Protein AF-A0A954XGY2-F1 (afdb_monomer)

Secondary structure (DSSP, 8-state):
--HHHHHHHHHHHHHHHHHSTTHHHHHHHHHHHHHHHHHHHTT-SPEETTEEEEE-SSSS-EEEEEEETTEEE-

Sequence (74 aa):
MSTDAERDIDEGITFYNSTGHDVGSYFYRSILVDLQSLTLFSGIHPKRFGFHCMPAKRFPFAIYYAVSNDIVYV

Radius of gyration: 12.7 Å; Cα contacts (8 Å, |Δi|>4): 82; chains: 1; bounding box: 30×20×35 Å

Structure (mmCIF, N/CA/C/O backbone):
data_AF-A0A954XGY2-F1
#
_entry.id   AF-A0A954XGY2-F1
#
loop_
_atom_site.group_PDB
_atom_site.id
_atom_site.type_symbol
_atom_site.label_atom_id
_atom_site.label_alt_id
_atom_site.label_comp_id
_atom_site.label_asym_id
_atom_site.label_entity_id
_atom_site.label_seq_id
_atom_site.pdbx_PDB_ins_code
_atom_site.Cartn_x
_atom_site.Cartn_y
_atom_site.Cartn_z
_atom_site.occupancy
_atom_site.B_iso_or_equiv
_atom_site.auth_seq_id
_atom_site.auth_comp_id
_atom_site.auth_asym_id
_atom_site.auth_atom_id
_atom_site.pdbx_PDB_model_num
ATOM 1 N N . MET A 1 1 ? -3.044 7.483 4.517 1.00 90.12 1 MET A N 1
ATOM 2 C CA . MET A 1 1 ? -1.693 7.153 4.061 1.00 90.12 1 MET A CA 1
ATOM 3 C C . MET A 1 1 ? -0.729 7.833 4.999 1.00 90.12 1 MET A C 1
ATOM 5 O O . MET A 1 1 ? -0.806 9.044 5.173 1.00 90.12 1 MET A O 1
ATOM 9 N N . SER A 1 2 ? 0.063 7.032 5.702 1.00 96.94 2 SER A N 1
ATOM 10 C CA . SER A 1 2 ? 1.236 7.490 6.435 1.00 96.94 2 SER A CA 1
ATOM 11 C C . SER A 1 2 ? 2.368 7.810 5.457 1.00 96.94 2 SER A C 1
ATOM 13 O O . SER A 1 2 ? 2.407 7.277 4.349 1.00 96.94 2 SER A O 1
ATOM 15 N N . THR A 1 3 ? 3.314 8.648 5.879 1.00 98.00 3 THR A N 1
ATOM 16 C CA . THR A 1 3 ? 4.495 8.991 5.069 1.00 98.00 3 THR A CA 1
ATOM 17 C C . THR A 1 3 ? 5.354 7.769 4.747 1.00 98.00 3 THR A C 1
ATOM 19 O O . THR A 1 3 ? 5.967 7.709 3.687 1.00 98.00 3 THR A O 1
ATOM 22 N N . ASP A 1 4 ? 5.391 6.782 5.647 1.00 97.62 4 ASP A N 1
ATOM 23 C CA . ASP A 1 4 ? 6.098 5.523 5.409 1.00 97.62 4 ASP A CA 1
ATOM 24 C C . ASP A 1 4 ? 5.407 4.695 4.324 1.00 97.62 4 ASP A C 1
ATOM 26 O O . ASP A 1 4 ? 6.073 4.246 3.398 1.00 97.62 4 ASP A O 1
ATOM 30 N N . ALA A 1 5 ? 4.076 4.577 4.363 1.00 97.50 5 ALA A N 1
ATOM 31 C CA . ALA A 1 5 ? 3.333 3.855 3.333 1.00 97.50 5 ALA A CA 1
ATOM 32 C C . ALA A 1 5 ? 3.424 4.531 1.951 1.00 97.50 5 ALA A C 1
ATOM 34 O O . ALA A 1 5 ? 3.452 3.842 0.933 1.00 97.50 5 ALA A O 1
ATOM 35 N N . GLU A 1 6 ? 3.464 5.867 1.889 1.00 97.94 6 GLU A N 1
ATOM 36 C CA . GLU A 1 6 ? 3.686 6.602 0.632 1.00 97.94 6 GLU A CA 1
ATOM 37 C C . GLU A 1 6 ? 5.074 6.302 0.063 1.00 97.94 6 GLU A C 1
ATOM 39 O O . GLU A 1 6 ? 5.202 5.942 -1.107 1.00 97.94 6 GLU A O 1
ATOM 44 N N . ARG A 1 7 ? 6.099 6.347 0.920 1.00 98.50 7 ARG A N 1
ATOM 45 C CA . ARG A 1 7 ? 7.469 6.003 0.542 1.00 98.50 7 ARG A CA 1
ATOM 46 C C . ARG A 1 7 ? 7.601 4.550 0.080 1.00 98.50 7 ARG A C 1
ATOM 48 O O . ARG A 1 7 ? 8.253 4.316 -0.931 1.00 98.50 7 ARG A O 1
ATOM 55 N N . ASP A 1 8 ? 6.955 3.596 0.750 1.00 98.12 8 ASP A N 1
ATO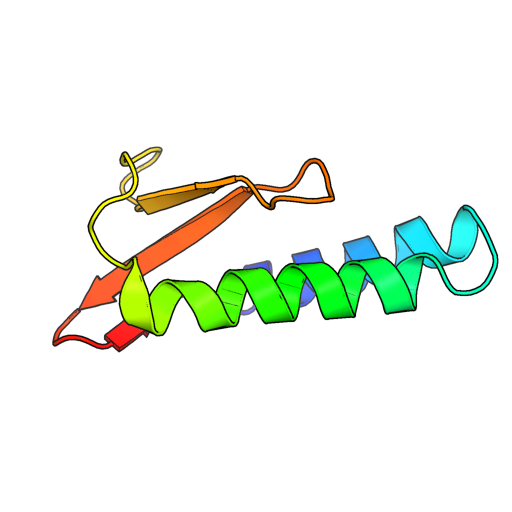M 56 C CA . ASP A 1 8 ? 6.959 2.182 0.343 1.00 98.12 8 ASP A CA 1
ATOM 57 C C . ASP A 1 8 ? 6.392 1.997 -1.077 1.00 98.12 8 ASP A C 1
ATOM 59 O O . ASP A 1 8 ? 6.880 1.173 -1.858 1.00 98.12 8 ASP A O 1
ATOM 63 N N . ILE A 1 9 ? 5.365 2.778 -1.438 1.00 98.00 9 ILE A N 1
ATOM 64 C CA . ILE A 1 9 ? 4.803 2.777 -2.792 1.00 98.00 9 ILE A CA 1
ATOM 65 C C . ILE A 1 9 ? 5.795 3.386 -3.788 1.00 98.00 9 ILE A C 1
ATOM 67 O O . ILE A 1 9 ?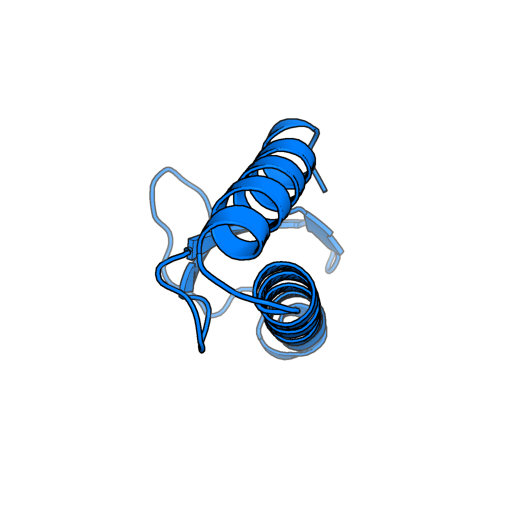 6.029 2.780 -4.835 1.00 98.00 9 ILE A O 1
ATOM 71 N N . ASP A 1 10 ? 6.392 4.537 -3.482 1.00 98.19 10 ASP A N 1
ATOM 72 C CA . ASP A 1 10 ? 7.356 5.204 -4.369 1.00 98.19 10 ASP A CA 1
ATOM 73 C C . ASP A 1 10 ? 8.608 4.345 -4.617 1.00 98.19 10 ASP A C 1
ATOM 75 O O . ASP A 1 10 ? 9.075 4.206 -5.757 1.00 98.19 10 ASP A O 1
ATOM 79 N N . GLU A 1 11 ? 9.125 3.706 -3.566 1.00 98.25 11 GLU A N 1
ATOM 80 C CA . GLU A 1 11 ? 10.229 2.749 -3.646 1.00 98.25 11 GLU A CA 1
ATOM 81 C C . GLU A 1 11 ? 9.832 1.522 -4.475 1.00 98.25 11 GLU A C 1
ATOM 83 O O . GLU A 1 11 ? 10.592 1.099 -5.349 1.00 98.25 11 GLU A O 1
ATOM 88 N N . GLY A 1 1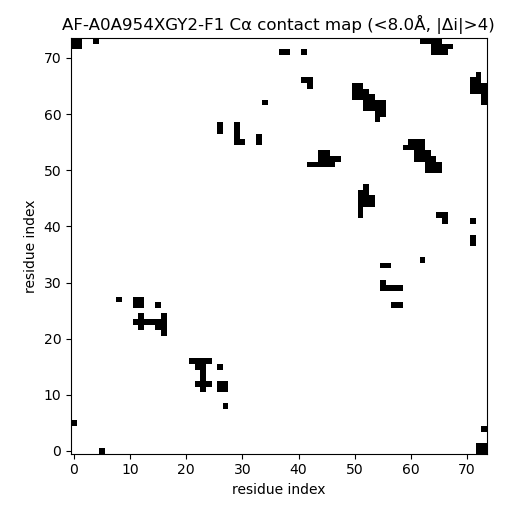2 ? 8.618 0.995 -4.284 1.00 97.88 12 GLY A N 1
ATOM 89 C CA . GLY A 1 12 ? 8.080 -0.104 -5.086 1.00 97.88 12 GLY A CA 1
ATOM 90 C C . GLY A 1 12 ? 7.952 0.248 -6.571 1.00 97.88 12 GLY A C 1
ATOM 91 O O . GLY A 1 12 ? 8.395 -0.520 -7.427 1.00 97.88 12 GLY A O 1
ATOM 92 N N . ILE A 1 13 ? 7.416 1.427 -6.902 1.00 98.06 13 ILE A N 1
ATOM 93 C CA . ILE A 1 13 ? 7.327 1.927 -8.285 1.00 98.06 13 ILE A CA 1
ATOM 94 C C . ILE A 1 13 ? 8.721 2.003 -8.905 1.00 98.06 13 ILE A C 1
ATOM 96 O O . ILE A 1 13 ? 8.936 1.498 -10.010 1.00 98.06 13 ILE A O 1
ATOM 100 N N . THR A 1 14 ? 9.667 2.611 -8.187 1.00 97.69 14 THR A N 1
ATOM 101 C CA . THR A 1 14 ? 11.053 2.779 -8.640 1.00 97.69 14 THR A CA 1
ATOM 102 C C . THR A 1 14 ? 11.718 1.428 -8.884 1.00 97.69 14 THR A C 1
ATOM 104 O O . THR A 1 14 ? 12.289 1.204 -9.955 1.00 97.69 14 THR A O 1
ATOM 107 N N . PHE A 1 15 ? 11.588 0.500 -7.933 1.00 97.62 15 PHE A N 1
ATOM 108 C CA . PHE A 1 15 ? 12.114 -0.853 -8.049 1.00 97.62 15 PHE A CA 1
ATOM 109 C C . PHE A 1 15 ? 11.535 -1.564 -9.273 1.00 97.62 15 PHE A C 1
ATOM 111 O O . PHE A 1 15 ? 12.287 -2.016 -10.135 1.00 97.62 15 PHE A O 1
ATOM 118 N N . TYR A 1 16 ? 10.211 -1.620 -9.412 1.00 97.56 16 TYR A N 1
ATOM 119 C CA . TYR A 1 16 ? 9.589 -2.362 -10.506 1.00 97.56 16 TYR A CA 1
ATOM 120 C C . TYR A 1 16 ? 9.847 -1.734 -11.879 1.00 97.56 16 TYR A C 1
ATOM 122 O O . TYR A 1 16 ? 10.063 -2.477 -12.836 1.00 97.56 16 TYR A O 1
ATOM 130 N N . ASN A 1 17 ? 9.952 -0.408 -11.988 1.00 96.69 17 ASN A N 1
ATOM 131 C CA . ASN A 1 17 ? 10.374 0.245 -13.234 1.00 96.69 17 ASN A CA 1
ATOM 132 C C . ASN A 1 17 ? 11.786 -0.169 -13.682 1.00 96.69 17 ASN A C 1
ATOM 134 O O . ASN A 1 17 ? 12.064 -0.179 -14.879 1.00 96.69 17 ASN A O 1
ATOM 138 N N . SER A 1 18 ? 12.663 -0.558 -12.750 1.00 95.81 18 SER A N 1
ATOM 139 C CA . SER A 1 18 ? 13.989 -1.092 -13.089 1.00 95.81 18 SER A CA 1
ATOM 140 C C . SER A 1 18 ? 13.956 -2.538 -13.610 1.00 95.81 18 SER A C 1
ATOM 142 O O . SER A 1 18 ? 14.912 -2.985 -14.240 1.00 95.81 18 SER A O 1
ATOM 144 N N . THR A 1 19 ? 12.857 -3.270 -13.383 1.00 92.62 19 THR A N 1
ATOM 145 C CA . THR A 1 19 ? 12.722 -4.693 -13.759 1.00 92.62 19 THR A CA 1
ATOM 146 C C . THR A 1 19 ? 12.103 -4.917 -15.139 1.00 92.62 19 THR A C 1
ATOM 148 O O . THR A 1 19 ? 12.226 -6.006 -15.698 1.00 92.62 19 THR A O 1
ATOM 151 N N . GLY A 1 20 ? 11.447 -3.905 -15.708 1.00 91.06 20 GLY A N 1
ATOM 152 C CA . GLY A 1 20 ? 10.824 -3.989 -17.024 1.00 91.06 20 GLY A CA 1
ATOM 153 C C . GLY A 1 20 ? 9.985 -2.759 -17.354 1.00 91.06 20 GLY A C 1
ATOM 154 O O . GLY A 1 20 ? 9.589 -1.997 -16.471 1.00 91.06 20 GLY A O 1
ATOM 155 N N . HIS A 1 21 ? 9.691 -2.582 -18.642 1.00 90.62 21 HIS A N 1
ATOM 156 C CA . HIS A 1 21 ? 8.839 -1.490 -19.105 1.00 90.62 21 HIS A CA 1
ATOM 157 C C . HIS A 1 21 ? 7.438 -1.595 -18.480 1.00 90.62 21 HIS A C 1
ATOM 159 O O . HIS A 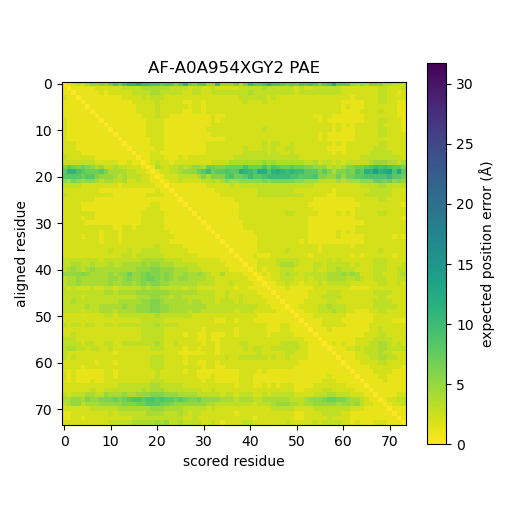1 21 ? 6.850 -2.675 -18.456 1.00 90.62 21 HIS A O 1
ATOM 165 N N . ASP A 1 22 ? 6.929 -0.479 -17.953 1.00 92.88 22 ASP A N 1
ATOM 166 C CA . ASP A 1 22 ? 5.605 -0.324 -17.329 1.00 92.88 22 ASP A CA 1
ATOM 167 C C . ASP A 1 22 ? 5.294 -1.173 -16.083 1.00 92.88 22 ASP A C 1
ATOM 169 O O . ASP A 1 22 ? 4.191 -1.078 -15.533 1.00 92.88 22 ASP A O 1
ATOM 173 N N . VAL A 1 23 ? 6.244 -1.958 -15.563 1.00 97.56 23 VAL A N 1
ATOM 174 C CA . VAL A 1 23 ? 5.982 -2.817 -14.395 1.00 97.56 23 VAL A CA 1
ATOM 175 C C . VAL A 1 23 ? 5.701 -1.981 -13.141 1.00 97.56 23 VAL A C 1
ATOM 177 O O . VAL A 1 23 ? 4.805 -2.334 -12.376 1.00 97.56 23 VAL A O 1
ATOM 180 N N . GLY A 1 24 ? 6.374 -0.839 -12.947 1.00 98.00 24 GLY A N 1
ATOM 181 C CA . GLY A 1 24 ? 6.090 0.060 -11.819 1.00 98.00 24 GLY A CA 1
ATOM 182 C C . GLY A 1 24 ? 4.705 0.703 -11.907 1.00 98.00 24 GLY A C 1
ATOM 183 O O . GLY A 1 24 ? 3.980 0.761 -10.914 1.00 98.00 24 GLY A O 1
ATOM 184 N N . SER A 1 25 ? 4.272 1.083 -13.111 1.00 97.75 25 SER A N 1
ATOM 185 C CA . SER A 1 25 ? 2.900 1.550 -13.356 1.00 97.75 25 SER A CA 1
ATOM 186 C C . SER A 1 25 ? 1.864 0.463 -13.048 1.00 97.75 25 SER A C 1
ATOM 188 O O . SER A 1 25 ? 0.814 0.744 -12.461 1.00 97.75 25 SER A O 1
ATOM 190 N N . TYR A 1 26 ? 2.146 -0.789 -13.420 1.00 98.00 26 TYR A N 1
ATOM 191 C CA . TYR A 1 26 ? 1.277 -1.928 -13.119 1.00 98.00 26 TYR A CA 1
ATOM 192 C C . TYR A 1 26 ? 1.235 -2.256 -11.617 1.00 98.00 26 TYR A C 1
ATOM 194 O O . TYR A 1 26 ? 0.156 -2.537 -11.081 1.00 98.00 26 TYR A O 1
ATOM 202 N N . PHE A 1 27 ? 2.375 -2.154 -10.929 1.00 98.31 27 PHE A N 1
ATOM 203 C CA . PHE A 1 27 ? 2.478 -2.243 -9.473 1.00 98.31 27 PHE A CA 1
ATOM 204 C C . PHE A 1 27 ? 1.586 -1.217 -8.785 1.00 98.31 27 PHE A C 1
ATOM 206 O O . PHE A 1 27 ? 0.676 -1.602 -8.049 1.00 98.31 27 PHE A O 1
ATOM 213 N N . TYR A 1 28 ? 1.766 0.066 -9.101 1.00 98.25 28 TYR A N 1
ATOM 214 C CA . TYR A 1 28 ? 0.999 1.147 -8.487 1.00 98.25 28 TYR A CA 1
ATOM 215 C C . TYR A 1 28 ? -0.511 0.953 -8.655 1.00 98.25 28 TYR A C 1
ATOM 217 O O . TYR A 1 28 ? -1.269 1.009 -7.686 1.00 98.25 28 TYR A O 1
ATOM 225 N N . ARG A 1 29 ? -0.956 0.641 -9.880 1.00 98.44 29 ARG A N 1
ATOM 226 C CA . ARG A 1 29 ? -2.376 0.381 -10.162 1.00 98.44 29 ARG A CA 1
ATOM 227 C C . ARG A 1 29 ? -2.912 -0.815 -9.378 1.00 98.44 29 ARG A C 1
ATOM 229 O O . ARG A 1 29 ? -4.051 -0.770 -8.924 1.00 98.44 29 ARG A O 1
ATOM 236 N N . SER A 1 30 ? -2.110 -1.865 -9.212 1.00 98.25 30 SER A N 1
ATOM 237 C CA . SER A 1 30 ? -2.511 -3.049 -8.444 1.00 98.25 30 SER A CA 1
ATOM 238 C C . SER A 1 30 ? -2.664 -2.733 -6.955 1.00 98.25 30 SER A C 1
ATOM 240 O O . SER A 1 30 ? -3.676 -3.109 -6.367 1.00 98.25 30 SER A O 1
ATOM 242 N N . ILE A 1 31 ? -1.725 -1.983 -6.366 1.00 98.25 31 ILE A N 1
ATOM 243 C CA . ILE A 1 31 ? -1.822 -1.533 -4.969 1.00 98.25 31 ILE A CA 1
ATOM 244 C C . ILE A 1 31 ? -3.029 -0.611 -4.773 1.00 98.25 31 ILE A C 1
ATOM 246 O O . ILE A 1 31 ? -3.765 -0.779 -3.805 1.00 98.25 31 ILE A O 1
ATOM 250 N N . LEU A 1 32 ? -3.301 0.305 -5.708 1.00 97.94 32 LEU A N 1
ATOM 251 C CA . LEU A 1 32 ? -4.460 1.195 -5.621 1.00 97.94 32 LEU A CA 1
ATOM 252 C C . LEU A 1 32 ? -5.792 0.427 -5.624 1.00 97.94 32 LEU A C 1
ATOM 254 O O . LEU A 1 32 ? -6.683 0.746 -4.840 1.00 97.94 32 LEU A O 1
ATOM 258 N N . VAL A 1 33 ? -5.923 -0.604 -6.466 1.00 98.06 33 VAL A N 1
ATOM 259 C CA . VAL A 1 33 ? -7.107 -1.482 -6.482 1.00 98.06 33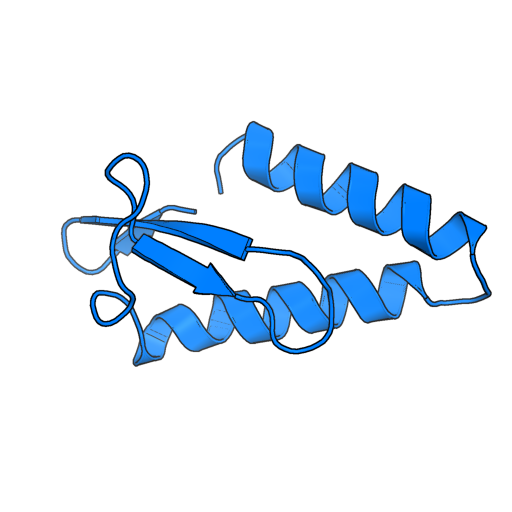 VAL A CA 1
ATOM 260 C C . VAL A 1 33 ? -7.269 -2.215 -5.149 1.00 98.06 33 VAL A C 1
ATOM 262 O O . VAL A 1 33 ? -8.383 -2.336 -4.635 1.00 98.06 33 VAL A O 1
ATOM 265 N N . ASP A 1 34 ? -6.170 -2.686 -4.563 1.00 97.62 34 ASP A N 1
ATOM 266 C CA . ASP A 1 34 ? -6.206 -3.340 -3.258 1.00 97.62 34 ASP A CA 1
ATOM 267 C C . ASP A 1 34 ? -6.592 -2.347 -2.146 1.00 97.62 34 ASP A C 1
ATOM 269 O O . ASP A 1 34 ? -7.498 -2.644 -1.366 1.00 97.62 34 ASP A O 1
ATOM 273 N N . LEU A 1 35 ? -6.037 -1.130 -2.132 1.00 97.06 35 LEU A N 1
ATOM 274 C CA . LEU A 1 35 ? -6.432 -0.059 -1.204 1.00 97.06 35 LEU A CA 1
ATOM 275 C C . LEU A 1 35 ? -7.924 0.284 -1.313 1.00 97.06 35 LEU A C 1
ATOM 277 O O . LEU A 1 35 ? -8.608 0.386 -0.296 1.00 97.06 35 LEU A O 1
ATOM 281 N N . GLN A 1 36 ? -8.457 0.401 -2.532 1.00 96.81 36 GLN A N 1
ATOM 282 C CA . GLN A 1 36 ? -9.886 0.645 -2.753 1.00 96.81 36 GLN A CA 1
ATOM 283 C C . GLN A 1 36 ? -10.756 -0.476 -2.175 1.00 96.81 36 GLN A C 1
ATOM 285 O O . GLN A 1 36 ? -11.836 -0.205 -1.650 1.00 96.81 36 GLN A O 1
ATOM 290 N N . SER A 1 37 ? -10.288 -1.726 -2.202 1.00 96.12 37 SER A N 1
ATOM 291 C CA . SER A 1 37 ? -11.043 -2.854 -1.649 1.00 96.12 37 SER A CA 1
ATOM 292 C C . SER A 1 37 ? -11.220 -2.792 -0.123 1.00 96.12 37 SER A C 1
ATOM 294 O O . SER A 1 37 ? -12.177 -3.366 0.399 1.00 96.12 37 SER A O 1
ATOM 296 N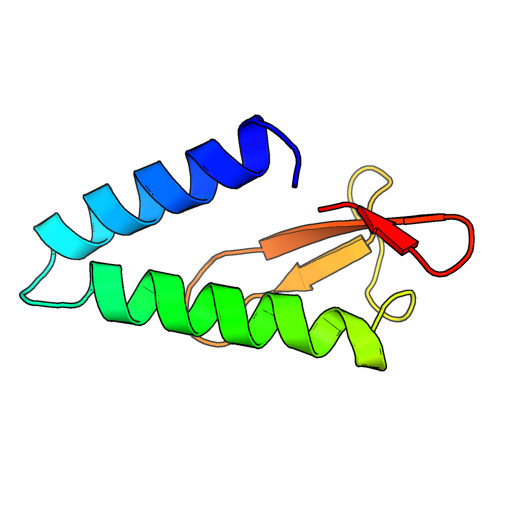 N . LEU A 1 38 ? -10.388 -2.025 0.597 1.00 95.94 38 LEU A N 1
ATOM 297 C CA . LEU A 1 38 ? -10.548 -1.801 2.042 1.00 95.94 38 LEU A CA 1
ATOM 298 C C . LEU A 1 38 ? -11.832 -1.040 2.391 1.00 95.94 38 LEU A C 1
ATOM 300 O O . LEU A 1 38 ? -12.305 -1.142 3.518 1.00 95.94 38 LEU A O 1
ATOM 304 N N . THR A 1 39 ? -12.447 -0.340 1.436 1.00 93.62 39 THR A N 1
ATOM 305 C CA . THR A 1 39 ? -13.775 0.264 1.645 1.00 93.62 39 THR A CA 1
ATOM 306 C C . THR A 1 39 ? -14.857 -0.782 1.931 1.00 93.62 39 THR A C 1
ATOM 308 O O . THR A 1 39 ? -15.818 -0.487 2.632 1.00 93.62 39 THR A O 1
ATOM 311 N N . LEU A 1 40 ? -14.684 -2.012 1.432 1.00 93.62 40 LEU A N 1
ATOM 312 C CA . LEU A 1 40 ? -15.620 -3.127 1.606 1.00 93.62 40 LEU A CA 1
ATOM 313 C C . LEU A 1 40 ? -15.135 -4.141 2.647 1.00 93.62 40 LEU A C 1
ATOM 315 O O . LEU A 1 40 ? -15.944 -4.759 3.332 1.00 93.62 40 LEU A O 1
ATOM 319 N N . PHE A 1 41 ? -13.816 -4.329 2.748 1.00 93.62 41 PHE A N 1
ATOM 320 C CA . PHE A 1 41 ? -13.198 -5.402 3.532 1.00 93.62 41 PHE A CA 1
ATOM 321 C C . PHE A 1 41 ? -12.300 -4.884 4.668 1.00 93.62 41 PHE A C 1
ATOM 323 O O . PHE A 1 41 ? -11.409 -5.592 5.141 1.00 93.62 41 PHE A O 1
ATOM 330 N N . SER A 1 42 ? -12.473 -3.642 5.126 1.00 93.06 42 SER A N 1
ATOM 331 C CA . SER A 1 42 ? -11.762 -3.177 6.321 1.00 93.06 42 SER A CA 1
ATOM 332 C C . SER A 1 42 ? -12.218 -3.945 7.572 1.00 93.06 42 SER A C 1
ATOM 334 O O . SER A 1 42 ? -13.297 -4.526 7.625 1.00 93.06 42 SER A O 1
ATOM 336 N N . GLY A 1 43 ? -11.342 -4.037 8.576 1.00 93.31 43 GLY A N 1
ATOM 337 C CA . GLY A 1 43 ? -11.631 -4.730 9.839 1.00 93.31 43 GLY A CA 1
ATOM 338 C C . GLY A 1 43 ? -11.605 -6.268 9.821 1.00 93.31 43 GLY A C 1
ATOM 339 O O . GLY A 1 43 ? -11.374 -6.856 10.875 1.00 93.31 43 GLY A O 1
ATOM 340 N N . ILE A 1 44 ? -11.771 -6.936 8.670 1.00 95.69 44 ILE A N 1
ATOM 341 C CA . ILE A 1 44 ? -11.845 -8.415 8.623 1.00 95.69 44 ILE A CA 1
ATOM 342 C C . ILE A 1 44 ? -10.478 -9.109 8.554 1.00 95.69 44 ILE A C 1
ATOM 344 O O . ILE A 1 44 ? -10.373 -10.304 8.827 1.00 95.69 44 ILE A O 1
ATOM 348 N N . HIS A 1 45 ? -9.426 -8.383 8.173 1.00 96.38 45 HIS A N 1
ATOM 349 C CA . HIS A 1 45 ? -8.098 -8.966 8.009 1.00 96.38 45 HIS A CA 1
ATOM 350 C C . HIS A 1 45 ? -7.429 -9.231 9.370 1.00 96.38 45 HIS A C 1
ATOM 352 O O . HIS A 1 45 ? -7.582 -8.419 10.289 1.00 96.38 45 HIS A O 1
ATOM 358 N N . PRO A 1 46 ? -6.654 -10.321 9.527 1.00 96.69 46 PRO A N 1
ATOM 359 C CA . PRO A 1 46 ? -5.925 -10.597 10.761 1.00 96.69 46 PRO A CA 1
ATOM 360 C C . PRO A 1 46 ? -4.987 -9.455 11.151 1.00 96.69 46 PRO A C 1
ATOM 362 O O . PRO A 1 46 ? -4.432 -8.764 10.292 1.00 96.69 46 PRO A O 1
ATOM 365 N N . LYS A 1 47 ? -4.777 -9.281 12.459 1.00 97.00 47 LYS A N 1
ATOM 366 C CA . LYS A 1 47 ? -3.838 -8.280 12.960 1.00 97.00 47 LYS A CA 1
ATOM 367 C C . LYS A 1 47 ? -2.422 -8.835 13.073 1.00 97.00 47 LYS A C 1
ATOM 369 O O . LYS A 1 47 ? -2.218 -9.943 13.565 1.00 97.00 47 LYS A O 1
ATOM 374 N N . ARG A 1 48 ? -1.438 -8.027 12.687 1.00 96.25 48 ARG A N 1
ATOM 375 C CA . ARG A 1 48 ? -0.007 -8.253 12.910 1.00 96.25 48 ARG A CA 1
ATOM 376 C C . ARG A 1 48 ? 0.627 -6.928 13.334 1.00 96.25 48 ARG A C 1
ATOM 378 O O . ARG A 1 48 ? 0.301 -5.885 12.781 1.00 96.25 48 ARG A O 1
ATOM 385 N N . PHE A 1 49 ? 1.481 -6.966 14.357 1.00 94.81 49 PHE A N 1
ATOM 386 C CA . PHE A 1 49 ? 2.095 -5.766 14.952 1.00 94.81 49 PHE A CA 1
ATOM 387 C C . PHE A 1 49 ? 1.081 -4.688 15.391 1.00 94.81 49 PHE A C 1
ATOM 389 O O . PHE A 1 49 ? 1.390 -3.506 15.395 1.00 94.81 49 PHE A O 1
ATOM 396 N N . GLY A 1 50 ? -0.143 -5.089 15.755 1.00 95.94 50 GLY A N 1
ATOM 397 C CA . GLY A 1 50 ? -1.212 -4.174 16.181 1.00 95.94 50 GLY A CA 1
ATOM 398 C C . GLY A 1 50 ? -2.109 -3.630 15.060 1.00 95.94 50 GLY A C 1
ATOM 399 O O . GLY A 1 50 ? -3.168 -3.083 15.361 1.00 95.94 50 GLY A O 1
ATOM 400 N N . PHE A 1 51 ? -1.769 -3.857 13.791 1.00 97.50 51 PHE A N 1
ATOM 401 C CA . PHE A 1 51 ? -2.509 -3.359 12.626 1.00 97.50 51 PHE A CA 1
ATOM 402 C C . PHE A 1 51 ? -3.164 -4.500 11.854 1.00 97.50 51 PHE A C 1
ATOM 404 O O . PHE A 1 51 ? -2.648 -5.617 11.854 1.00 97.50 51 PHE A O 1
ATOM 411 N N . HIS A 1 52 ? -4.283 -4.237 11.178 1.00 97.75 52 HIS A N 1
ATOM 412 C CA . HIS A 1 52 ? -4.831 -5.181 10.204 1.00 97.75 52 HIS A CA 1
ATOM 413 C C . HIS A 1 52 ? -3.855 -5.323 9.036 1.00 97.75 52 HIS A C 1
ATOM 415 O O . HIS A 1 52 ? -3.267 -4.336 8.603 1.00 97.75 52 HIS A O 1
ATOM 421 N N . CYS A 1 53 ? -3.666 -6.546 8.546 1.00 97.19 53 CYS A N 1
ATOM 422 C CA . CYS A 1 53 ? -2.675 -6.860 7.525 1.00 97.19 53 CYS A CA 1
ATOM 423 C C . CYS A 1 53 ? -3.346 -7.592 6.360 1.00 97.19 53 CYS A C 1
ATOM 425 O O . CYS A 1 53 ? -3.759 -8.747 6.492 1.00 97.19 53 CYS A O 1
ATOM 427 N N . MET A 1 54 ? -3.461 -6.906 5.226 1.00 97.31 54 MET A N 1
ATOM 428 C CA . MET A 1 54 ? -4.018 -7.455 3.993 1.00 97.31 54 MET A CA 1
ATOM 429 C C . MET A 1 54 ? -2.886 -7.707 2.986 1.00 97.31 54 MET A C 1
ATOM 431 O O . MET A 1 54 ? -2.212 -6.753 2.597 1.00 97.31 54 MET A O 1
ATOM 435 N N . PRO A 1 55 ? -2.653 -8.949 2.531 1.00 97.00 55 PRO A N 1
ATOM 436 C CA . PRO A 1 55 ? -1.694 -9.199 1.462 1.00 97.00 55 PRO A CA 1
ATOM 437 C C . PRO A 1 55 ? -2.190 -8.577 0.151 1.00 97.00 55 PRO A C 1
ATOM 439 O O . PRO A 1 55 ? -3.361 -8.726 -0.207 1.00 97.00 55 PRO A O 1
ATOM 442 N N . ALA A 1 56 ? -1.298 -7.903 -0.573 1.00 97.44 56 ALA A N 1
ATOM 443 C CA . ALA A 1 56 ? -1.583 -7.441 -1.923 1.00 97.44 56 ALA A CA 1
ATOM 444 C C . ALA A 1 56 ? -1.778 -8.648 -2.853 1.00 97.44 56 ALA A C 1
ATOM 446 O O . ALA A 1 56 ? -1.136 -9.690 -2.706 1.00 97.44 56 ALA A O 1
ATOM 447 N N . LYS A 1 57 ? -2.675 -8.524 -3.832 1.00 96.38 57 LYS A N 1
ATOM 448 C CA . LYS A 1 57 ? -3.100 -9.674 -4.650 1.00 96.38 57 LYS A CA 1
ATOM 449 C C . LYS A 1 57 ? -2.098 -10.065 -5.727 1.00 96.38 57 LYS A C 1
ATOM 451 O O . LYS A 1 57 ? -2.082 -11.211 -6.164 1.00 96.38 57 LYS A O 1
ATOM 456 N N . ARG A 1 58 ? -1.336 -9.092 -6.230 1.00 96.81 58 ARG A N 1
ATOM 457 C CA . ARG A 1 58 ? -0.484 -9.244 -7.426 1.00 96.81 58 ARG A CA 1
ATOM 458 C C . ARG A 1 58 ? 1.006 -9.169 -7.123 1.00 96.81 58 ARG A C 1
ATOM 460 O O . ARG A 1 58 ? 1.799 -9.686 -7.900 1.00 96.81 58 ARG A O 1
ATOM 467 N N . PHE A 1 59 ? 1.370 -8.532 -6.019 1.00 96.81 59 PHE A N 1
ATOM 468 C CA . PHE A 1 59 ? 2.749 -8.232 -5.661 1.00 96.81 59 PHE A CA 1
ATOM 469 C C . PHE A 1 59 ? 3.036 -8.709 -4.238 1.00 96.81 59 PHE A C 1
ATOM 471 O O . PHE A 1 59 ? 2.110 -8.767 -3.431 1.00 96.81 59 PHE A O 1
ATOM 478 N N . PRO A 1 60 ? 4.295 -9.048 -3.910 1.00 96.50 60 PRO A N 1
ATOM 479 C CA . PRO A 1 60 ? 4.694 -9.568 -2.602 1.00 96.50 60 PRO A CA 1
ATOM 480 C C . PRO A 1 60 ? 4.752 -8.458 -1.534 1.00 96.50 60 PRO A C 1
ATOM 482 O O . PRO A 1 60 ? 5.760 -8.276 -0.861 1.00 96.50 60 PRO A O 1
ATOM 485 N N . PHE A 1 61 ? 3.665 -7.702 -1.399 1.00 97.25 61 PHE A N 1
ATOM 486 C CA . PHE A 1 61 ? 3.486 -6.613 -0.446 1.00 97.25 61 PHE A CA 1
ATOM 487 C C . PHE A 1 61 ? 2.353 -6.955 0.520 1.00 97.25 61 PHE A C 1
ATOM 489 O O . PHE A 1 61 ? 1.439 -7.718 0.200 1.00 97.25 61 PHE A O 1
ATOM 496 N N . ALA A 1 62 ? 2.398 -6.361 1.706 1.00 97.38 62 ALA A N 1
ATOM 497 C CA . ALA A 1 62 ? 1.316 -6.422 2.674 1.00 97.38 62 ALA A CA 1
ATOM 498 C C . ALA A 1 62 ? 0.921 -4.999 3.067 1.00 97.38 62 ALA A C 1
ATOM 500 O O . ALA A 1 62 ? 1.772 -4.201 3.446 1.00 97.38 62 ALA A O 1
ATOM 501 N N . ILE A 1 63 ? -0.370 -4.696 2.981 1.00 97.81 63 ILE 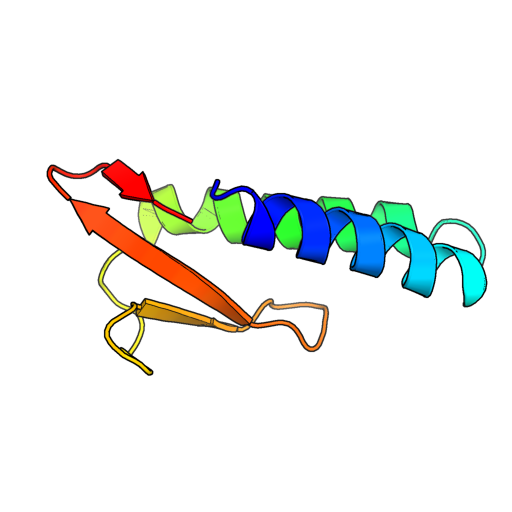A N 1
ATOM 502 C CA . ILE A 1 63 ? -0.940 -3.403 3.345 1.00 97.81 63 ILE A CA 1
ATOM 503 C C . ILE A 1 63 ? -1.332 -3.475 4.819 1.00 97.81 63 ILE A C 1
ATOM 505 O O .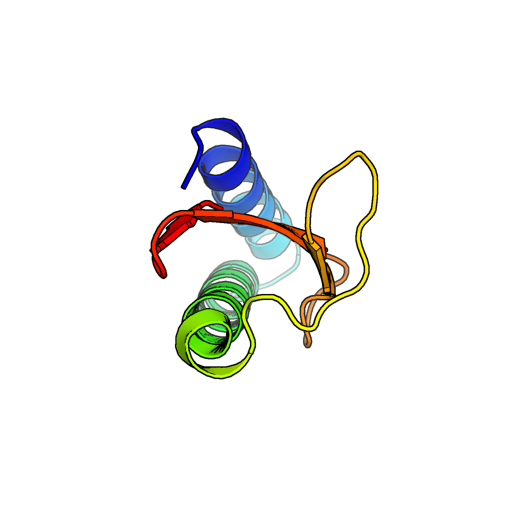 ILE A 1 63 ? -2.236 -4.228 5.200 1.00 97.81 63 ILE A O 1
ATOM 509 N N . TYR A 1 64 ? -0.630 -2.703 5.643 1.00 98.00 64 TYR A N 1
ATOM 510 C CA . TYR A 1 64 ? -0.959 -2.525 7.050 1.00 98.00 64 TYR A CA 1
ATOM 511 C C . TYR A 1 64 ? -1.893 -1.334 7.209 1.00 98.00 64 TYR A C 1
ATOM 513 O O . TYR A 1 64 ? -1.665 -0.288 6.613 1.00 98.00 64 TYR A O 1
ATOM 521 N N . TYR A 1 65 ? -2.953 -1.496 7.997 1.00 97.94 65 TYR A N 1
ATOM 522 C CA . TYR A 1 65 ? -3.909 -0.421 8.231 1.00 97.94 65 TYR A CA 1
ATOM 523 C C . TYR A 1 65 ? -4.591 -0.518 9.598 1.00 97.94 65 TYR A C 1
ATOM 525 O O . TYR A 1 65 ? -4.697 -1.586 10.213 1.00 97.94 65 TYR A O 1
ATOM 533 N N . ALA A 1 66 ? -5.095 0.614 10.070 1.00 97.25 66 ALA A N 1
ATOM 534 C CA . ALA A 1 66 ? -5.986 0.726 11.213 1.00 97.25 66 ALA A CA 1
ATOM 535 C C . ALA A 1 66 ? -7.379 1.177 10.759 1.00 97.25 66 ALA A C 1
ATOM 537 O O . ALA A 1 66 ? -7.536 1.800 9.710 1.00 97.25 66 ALA A O 1
ATOM 538 N N . VAL A 1 67 ? -8.393 0.866 11.563 1.00 96.25 67 VAL A N 1
ATOM 539 C CA . VAL A 1 67 ? -9.759 1.365 11.370 1.00 96.25 67 VAL A CA 1
ATOM 540 C C . VAL A 1 67 ? -10.142 2.158 12.608 1.00 96.25 67 VAL A C 1
ATOM 542 O O . VAL A 1 67 ? -10.013 1.650 13.722 1.00 96.25 67 VAL A O 1
ATOM 545 N N . SER A 1 68 ? -10.587 3.396 12.419 1.00 95.25 68 SER A N 1
ATOM 546 C CA . SER A 1 68 ? -11.115 4.243 13.490 1.00 95.25 68 SER A CA 1
ATOM 547 C C . SER A 1 68 ? -12.286 5.055 12.951 1.00 95.25 68 SER A C 1
ATOM 549 O O . SER A 1 68 ? -12.138 5.718 11.930 1.00 95.25 68 SER A O 1
ATOM 551 N N . ASN A 1 69 ? -13.442 4.989 13.619 1.00 93.38 69 ASN A N 1
ATOM 552 C CA . ASN A 1 69 ? -14.683 5.666 13.209 1.00 93.38 69 ASN A CA 1
ATOM 553 C C . ASN A 1 69 ? -15.038 5.436 11.726 1.00 93.38 69 ASN A C 1
ATOM 555 O O . ASN A 1 69 ? -15.277 6.392 10.994 1.00 93.38 69 ASN A O 1
ATOM 559 N N . ASP A 1 70 ? -14.991 4.178 11.277 1.00 89.31 70 ASP A N 1
ATOM 560 C CA . ASP A 1 70 ? -15.230 3.763 9.882 1.00 89.31 70 ASP A CA 1
ATOM 561 C C . ASP A 1 70 ? -14.261 4.363 8.840 1.00 89.31 70 ASP A C 1
ATOM 563 O O . ASP A 1 70 ? -14.447 4.201 7.634 1.00 89.31 70 ASP A O 1
ATOM 567 N N . ILE A 1 71 ? -13.178 5.006 9.288 1.00 94.19 71 ILE A N 1
ATOM 568 C CA . ILE A 1 71 ? -12.101 5.515 8.439 1.00 94.19 71 ILE A CA 1
ATOM 569 C C . ILE A 1 71 ? -10.935 4.529 8.466 1.00 94.19 71 ILE A C 1
ATOM 571 O O . ILE A 1 71 ? -10.484 4.084 9.526 1.00 94.19 71 ILE A O 1
ATOM 575 N N . VAL A 1 72 ? -10.426 4.209 7.277 1.00 97.00 72 VAL A N 1
ATOM 576 C CA . VAL A 1 72 ? -9.246 3.364 7.084 1.00 97.00 72 VAL A CA 1
ATOM 577 C C . VAL A 1 72 ? -7.994 4.234 7.031 1.00 97.00 72 VAL A C 1
ATOM 579 O O . VAL A 1 72 ? -7.856 5.096 6.163 1.00 97.00 72 VAL A O 1
ATOM 582 N N . TYR A 1 73 ? -7.059 3.964 7.937 1.00 97.00 73 TYR A N 1
ATOM 583 C CA . TYR A 1 73 ? -5.747 4.595 7.996 1.00 97.00 73 TYR A CA 1
ATOM 584 C C . TYR A 1 73 ? -4.696 3.582 7.576 1.00 97.00 73 TYR A C 1
ATOM 586 O O . TYR A 1 73 ? -4.338 2.696 8.348 1.00 97.00 73 TYR A O 1
ATOM 594 N N . VAL A 1 74 ? -4.243 3.718 6.338 1.00 96.31 74 VAL A N 1
ATOM 595 C CA . VAL A 1 74 ? -3.010 3.108 5.821 1.00 96.31 74 VAL A CA 1
ATOM 596 C C . VAL A 1 74 ? -1.859 4.059 6.107 1.00 96.31 74 VAL A C 1
ATOM 598 O O . VAL A 1 74 ? -2.139 5.276 6.003 1.00 96.31 74 VAL A O 1
#

Mean predicted aligned error: 2.38 Å

Foldseek 3Di:
DDPVVVVVLVVQLVVLVVVDPCRSVVSNVQVVVVVVCCLPVPPPADDDPRFRWDQRDPDRDIDTWDADPSDIGD

Solvent-accessible surface area (backbone atoms only — no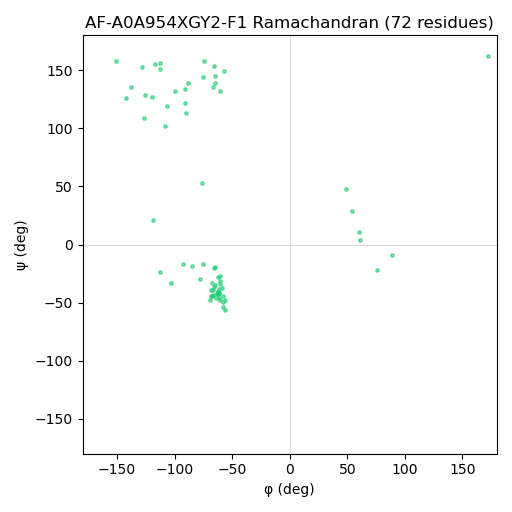t comparable to full-atom values): 4322 Å² total; per-residue (Å²): 105,41,74,64,57,50,47,54,50,53,52,47,29,55,53,32,46,74,75,38,89,64,40,13,62,52,48,52,53,52,52,52,54,52,58,59,46,40,80,81,54,58,89,74,43,59,71,55,98,90,24,32,45,43,70,45,92,87,50,105,47,68,51,56,30,46,78,58,94,95,40,78,44,57

pLDDT: mean 96.42, std 2.1, range [89.31, 98.5]

Nearest PDB structures (foldseek):
  8c26-assembly1_A  TM=6.762E-01  e=1.834E+00  Mycobacterium tuberculosis H37Rv
  3g5o-assembly1_B  TM=4.406E-01  e=5.591E+00  Mycobacterium tuberculosis H37Rv